Protein AF-A0A0B1SAR1-F1 (afdb_monomer_lite)

Secondary structure (DSSP, 8-state):
------HHHHHHHHHHHHHHHHHHHHHHHHHHHHHHHHHHHHHHHHHHHHHHHHHS--TT-S-HHHHHHHHHHHHHHHHHHHH---S-HHHHHHHHHHHHHHHHHH-HHHHHHHHHHHHS-----

InterPro domains:
  IPR036638 Helix-loop-helix DNA-binding domain superfamily [G3DSA:4.10.280.10] (1-53)

Structure (mmCIF, N/CA/C/O backbone):
data_AF-A0A0B1SAR1-F1
#
_entry.id   AF-A0A0B1SAR1-F1
#
loop_
_atom_site.group_PDB
_atom_site.id
_atom_site.type_symbol
_atom_site.label_atom_id
_atom_site.label_alt_id
_atom_site.label_comp_id
_atom_site.label_asym_id
_atom_site.label_entity_id
_atom_site.label_seq_id
_atom_site.pdbx_PDB_ins_code
_atom_site.Cartn_x
_atom_site.Cartn_y
_atom_site.Cartn_z
_atom_site.occupancy
_atom_site.B_iso_or_equiv
_atom_site.auth_seq_id
_atom_site.auth_comp_id
_atom_site.auth_asym_id
_atom_site.auth_atom_id
_atom_site.pdbx_PDB_model_num
ATOM 1 N N . MET A 1 1 ? 16.703 -17.067 -58.958 1.00 44.62 1 MET A N 1
ATOM 2 C CA . MET A 1 1 ? 17.395 -15.775 -59.156 1.00 44.62 1 MET A CA 1
ATOM 3 C C . MET A 1 1 ? 17.828 -15.259 -57.795 1.00 44.62 1 MET A C 1
ATOM 5 O O . MET A 1 1 ? 16.991 -14.770 -57.052 1.00 44.62 1 MET A O 1
ATOM 9 N N . GLY A 1 2 ? 19.095 -15.453 -57.425 1.00 54.75 2 GLY A N 1
ATOM 10 C CA . GLY A 1 2 ? 19.651 -14.851 -56.212 1.00 54.75 2 GLY A CA 1
ATOM 11 C C . GLY A 1 2 ? 19.929 -13.377 -56.481 1.00 54.75 2 GLY A C 1
ATOM 12 O O . GLY A 1 2 ? 20.667 -13.059 -57.414 1.00 54.75 2 GLY A O 1
ATOM 13 N N . CYS A 1 3 ? 19.295 -12.482 -55.729 1.00 59.25 3 CYS A N 1
ATOM 14 C CA . CYS A 1 3 ? 19.546 -11.051 -55.850 1.00 59.25 3 CYS A CA 1
ATOM 15 C C . CYS A 1 3 ? 20.993 -10.782 -55.407 1.00 59.25 3 CYS A C 1
ATOM 17 O O . CYS A 1 3 ? 21.351 -11.067 -54.265 1.00 59.25 3 CYS A O 1
ATOM 19 N N . LYS A 1 4 ? 21.849 -10.306 -56.318 1.00 73.00 4 LYS A N 1
ATOM 20 C CA . LYS A 1 4 ? 23.235 -9.949 -55.994 1.00 73.00 4 LYS A CA 1
ATOM 21 C C . LYS A 1 4 ? 23.208 -8.669 -55.161 1.00 73.00 4 LYS A C 1
ATOM 23 O O . LYS A 1 4 ? 23.062 -7.583 -55.714 1.00 73.00 4 LYS A O 1
ATOM 28 N N . THR A 1 5 ? 23.317 -8.794 -53.842 1.00 80.81 5 THR A N 1
ATOM 29 C CA . THR A 1 5 ? 23.459 -7.635 -52.956 1.00 80.81 5 THR A CA 1
ATOM 30 C C . THR A 1 5 ? 24.759 -6.912 -53.299 1.00 80.81 5 THR A C 1
ATOM 32 O O . THR A 1 5 ? 25.833 -7.511 -53.279 1.00 80.81 5 THR A O 1
ATOM 35 N N . THR A 1 6 ? 24.666 -5.636 -53.665 1.00 89.12 6 THR A N 1
ATOM 36 C CA . THR A 1 6 ? 25.836 -4.822 -54.010 1.00 89.12 6 THR A CA 1
ATOM 37 C C . THR A 1 6 ? 26.512 -4.300 -52.745 1.00 89.12 6 THR A C 1
ATOM 39 O O . THR A 1 6 ? 25.848 -4.067 -51.735 1.00 89.12 6 THR A O 1
ATOM 42 N N . ASN A 1 7 ? 27.823 -4.046 -52.798 1.00 88.06 7 ASN A N 1
ATOM 43 C CA . ASN A 1 7 ? 28.563 -3.476 -51.664 1.00 88.06 7 ASN A CA 1
ATOM 44 C C . ASN A 1 7 ? 27.936 -2.161 -51.168 1.00 88.06 7 ASN A C 1
ATOM 46 O O . ASN A 1 7 ? 27.834 -1.945 -49.967 1.00 88.06 7 ASN A O 1
ATOM 50 N N . ALA A 1 8 ? 27.440 -1.319 -52.080 1.00 90.44 8 ALA A N 1
ATOM 51 C CA . ALA A 1 8 ? 26.726 -0.092 -51.727 1.00 90.44 8 ALA A CA 1
ATOM 52 C C . ALA A 1 8 ? 25.418 -0.366 -50.960 1.00 9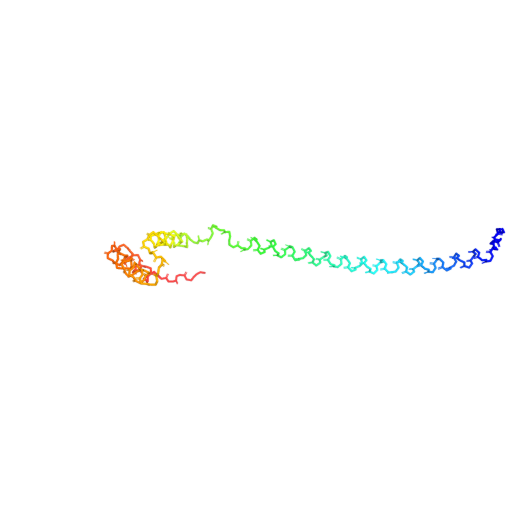0.44 8 ALA A C 1
ATOM 54 O O . ALA A 1 8 ? 25.139 0.308 -49.974 1.00 90.44 8 ALA A O 1
ATOM 55 N N . ALA A 1 9 ? 24.642 -1.379 -51.364 1.00 89.31 9 ALA A N 1
ATOM 56 C CA . ALA A 1 9 ? 23.416 -1.763 -50.663 1.00 89.31 9 ALA A CA 1
ATOM 57 C C . ALA A 1 9 ? 23.696 -2.346 -49.268 1.00 89.31 9 ALA A C 1
ATOM 59 O O . ALA A 1 9 ? 22.911 -2.131 -48.348 1.00 89.31 9 ALA A O 1
ATOM 60 N N . ILE A 1 10 ? 24.816 -3.059 -49.102 1.00 91.50 10 ILE A N 1
ATOM 61 C CA . ILE A 1 10 ? 25.272 -3.545 -47.791 1.00 91.50 10 ILE A CA 1
ATOM 62 C C . ILE A 1 10 ? 25.633 -2.360 -46.894 1.00 91.50 10 ILE A C 1
ATOM 64 O O . ILE A 1 10 ? 25.165 -2.296 -45.763 1.00 91.50 10 ILE A O 1
ATOM 68 N N . LEU A 1 11 ? 26.418 -1.407 -47.405 1.00 93.25 11 LEU A N 1
ATOM 69 C CA . LEU A 1 11 ? 26.841 -0.230 -46.645 1.00 93.25 11 LEU A CA 1
ATOM 70 C C . LEU A 1 11 ? 25.657 0.652 -46.234 1.00 93.25 11 LEU A C 1
ATOM 72 O O . LEU A 1 11 ? 25.602 1.081 -45.089 1.00 93.25 11 LEU A O 1
ATOM 76 N N . PHE A 1 12 ? 24.683 0.867 -47.124 1.00 92.94 12 PHE A N 1
ATOM 77 C CA . PHE A 1 12 ? 23.484 1.645 -46.801 1.00 92.94 12 PHE A CA 1
ATOM 78 C C . PHE A 1 12 ? 22.676 0.992 -45.673 1.00 92.94 12 PHE A C 1
ATOM 80 O O . PHE A 1 12 ? 22.370 1.635 -44.676 1.00 92.94 12 PHE A O 1
ATOM 87 N N . ARG A 1 13 ? 22.437 -0.323 -45.768 1.00 93.38 13 ARG A N 1
ATOM 88 C CA . ARG A 1 13 ? 21.746 -1.078 -44.712 1.00 93.38 13 ARG A CA 1
ATOM 89 C C . ARG A 1 13 ? 22.523 -1.107 -43.400 1.00 93.38 13 ARG A C 1
ATOM 91 O O . ARG A 1 13 ? 21.906 -1.098 -42.343 1.00 93.38 13 ARG A O 1
ATOM 98 N N . ALA A 1 14 ? 23.853 -1.160 -43.455 1.00 94.25 14 ALA A N 1
ATOM 99 C CA . ALA A 1 14 ? 24.685 -1.089 -42.260 1.00 94.25 14 ALA A CA 1
ATOM 100 C C . ALA A 1 14 ? 24.567 0.284 -41.582 1.00 94.25 14 ALA A C 1
ATOM 102 O O . ALA A 1 14 ? 24.443 0.339 -40.364 1.00 94.25 14 ALA A O 1
ATOM 103 N N . CYS A 1 15 ? 24.545 1.377 -42.351 1.00 94.44 15 CYS A N 1
ATOM 104 C CA . CYS A 1 15 ? 24.304 2.720 -41.821 1.00 94.44 15 CYS A CA 1
ATOM 105 C C . CYS A 1 15 ? 22.912 2.855 -41.194 1.00 94.44 15 CYS A C 1
ATOM 107 O O . CYS A 1 15 ? 22.813 3.335 -40.067 1.00 94.44 15 CYS A O 1
ATOM 109 N N . ASP A 1 16 ? 21.867 2.382 -41.877 1.00 95.31 16 ASP A N 1
ATOM 110 C CA . ASP A 1 16 ? 20.497 2.396 -41.348 1.00 95.31 16 ASP A CA 1
ATOM 111 C C . ASP A 1 16 ? 20.396 1.587 -40.049 1.00 95.31 16 ASP A C 1
ATOM 113 O O . ASP A 1 16 ? 19.819 2.046 -39.065 1.00 95.31 16 ASP A O 1
ATOM 117 N N . TYR A 1 17 ? 21.014 0.402 -40.020 1.00 96.38 17 TYR A N 1
ATOM 118 C CA . TYR A 1 17 ? 21.037 -0.447 -38.834 1.00 96.38 17 TYR A CA 1
ATOM 119 C C . TYR A 1 17 ? 21.795 0.204 -37.675 1.00 96.38 17 TYR A C 1
ATOM 121 O O . TYR A 1 17 ? 21.324 0.151 -36.546 1.00 96.38 17 TYR A O 1
ATOM 129 N N . MET A 1 18 ? 22.936 0.856 -37.930 1.00 96.88 18 MET A N 1
ATOM 130 C CA . MET A 1 18 ? 23.658 1.596 -36.889 1.00 96.88 18 MET A CA 1
ATOM 131 C C . MET A 1 18 ? 22.812 2.738 -36.321 1.00 96.88 18 MET A C 1
ATOM 133 O O . MET A 1 18 ? 22.766 2.897 -35.107 1.00 96.88 18 MET A O 1
ATOM 137 N N . ALA A 1 19 ? 22.112 3.494 -37.173 1.00 96.06 19 ALA A N 1
ATOM 138 C CA . ALA A 1 19 ? 21.235 4.574 -36.727 1.00 96.06 19 ALA A CA 1
ATOM 139 C C . ALA A 1 19 ? 20.064 4.048 -35.879 1.00 96.06 19 ALA A C 1
ATOM 141 O O . ALA A 1 19 ? 19.745 4.621 -34.836 1.00 96.06 19 ALA A O 1
ATOM 142 N N . GLN A 1 20 ? 19.464 2.927 -36.290 1.00 96.81 20 GLN A N 1
ATOM 143 C CA . GLN A 1 20 ? 18.442 2.241 -35.504 1.00 96.81 20 GLN A CA 1
ATOM 144 C C . GLN A 1 20 ? 18.998 1.783 -34.149 1.00 96.81 20 GLN A C 1
ATOM 146 O O . GLN A 1 20 ? 18.382 2.047 -33.120 1.00 96.81 20 GLN A O 1
ATOM 151 N N . LEU A 1 21 ? 20.179 1.161 -34.134 1.00 97.25 21 LEU A N 1
ATOM 152 C CA . LEU A 1 21 ? 20.811 0.673 -32.910 1.00 97.25 21 LEU A CA 1
ATOM 153 C C . LEU A 1 21 ? 21.092 1.818 -31.928 1.00 97.25 21 LEU A C 1
ATOM 155 O O . LEU A 1 21 ? 20.850 1.676 -30.735 1.00 97.25 21 LEU A O 1
ATOM 159 N N . THR A 1 22 ? 21.562 2.966 -32.423 1.00 96.94 22 THR A N 1
ATOM 160 C CA . THR A 1 22 ? 21.755 4.167 -31.600 1.00 96.94 22 THR A CA 1
ATOM 161 C C . THR A 1 22 ? 20.438 4.632 -30.980 1.00 96.94 22 THR A C 1
ATOM 163 O O . THR A 1 22 ? 20.390 4.869 -29.776 1.00 96.94 22 THR A O 1
ATOM 166 N N . SER A 1 23 ? 19.356 4.683 -31.763 1.00 97.00 23 SER A N 1
ATOM 167 C CA . SER A 1 23 ? 18.034 5.055 -31.245 1.00 97.00 23 SER A CA 1
ATOM 168 C C . SER A 1 23 ? 17.509 4.068 -30.197 1.00 97.00 23 SER A C 1
ATOM 170 O O . SER A 1 23 ? 16.860 4.488 -29.240 1.00 97.00 23 SER A O 1
ATOM 172 N N . GLU A 1 24 ? 17.755 2.768 -30.368 1.00 97.50 24 GLU A N 1
ATOM 173 C CA . GLU A 1 24 ? 17.352 1.741 -29.400 1.00 97.50 24 GLU A CA 1
ATOM 174 C C . GLU A 1 24 ? 18.153 1.848 -28.099 1.00 97.50 24 GLU A C 1
ATOM 176 O O . GLU A 1 24 ? 17.584 1.722 -27.017 1.00 97.50 24 GLU A O 1
ATOM 181 N N . VAL A 1 25 ? 19.456 2.135 -28.180 1.00 97.69 25 VAL A N 1
ATOM 182 C CA . VAL A 1 25 ? 20.298 2.369 -26.997 1.00 97.69 25 VAL A CA 1
ATOM 183 C C . VAL A 1 25 ? 19.791 3.567 -26.196 1.00 97.69 25 VAL A C 1
ATOM 185 O O . VAL A 1 25 ? 19.604 3.443 -24.988 1.00 97.69 25 VAL A O 1
ATOM 188 N N . GLU A 1 26 ? 19.498 4.690 -26.853 1.00 97.00 26 GLU A N 1
ATOM 189 C CA . GLU A 1 26 ? 18.959 5.883 -26.185 1.00 97.00 26 GLU A CA 1
ATOM 190 C C . GLU A 1 26 ? 17.594 5.617 -25.528 1.00 97.00 26 GLU A C 1
ATOM 192 O O . GLU A 1 26 ? 17.332 6.068 -24.409 1.00 97.00 26 GLU A O 1
ATOM 197 N N . ALA A 1 27 ? 16.722 4.856 -26.197 1.00 97.12 27 ALA A N 1
ATOM 198 C CA . ALA A 1 27 ? 15.426 4.467 -25.648 1.00 97.12 27 ALA A CA 1
ATOM 199 C C . ALA A 1 27 ? 15.575 3.562 -24.413 1.00 97.12 27 ALA A C 1
ATOM 201 O O . ALA A 1 27 ? 14.951 3.826 -23.382 1.00 97.12 27 ALA A O 1
ATOM 202 N N . ASN A 1 28 ? 16.441 2.550 -24.494 1.00 96.94 28 ASN A N 1
ATOM 203 C CA . ASN A 1 28 ? 16.713 1.628 -23.393 1.00 96.94 28 ASN A CA 1
ATOM 204 C C . ASN A 1 28 ? 17.346 2.343 -22.196 1.00 96.94 28 ASN A C 1
ATOM 206 O O . ASN A 1 28 ? 17.004 2.055 -21.053 1.00 96.94 28 ASN A O 1
ATOM 210 N N . GLU A 1 29 ? 18.249 3.296 -22.430 1.00 97.31 29 GLU A N 1
ATOM 211 C CA . GLU A 1 29 ? 18.874 4.066 -21.354 1.00 97.31 29 GLU A CA 1
ATOM 212 C C . GLU A 1 29 ? 17.847 4.934 -20.617 1.00 97.31 29 GLU A C 1
ATOM 214 O O . GLU A 1 29 ? 17.845 4.997 -19.385 1.00 97.31 29 GLU A O 1
ATOM 219 N N . LYS A 1 30 ? 16.900 5.527 -21.350 1.00 96.69 30 LY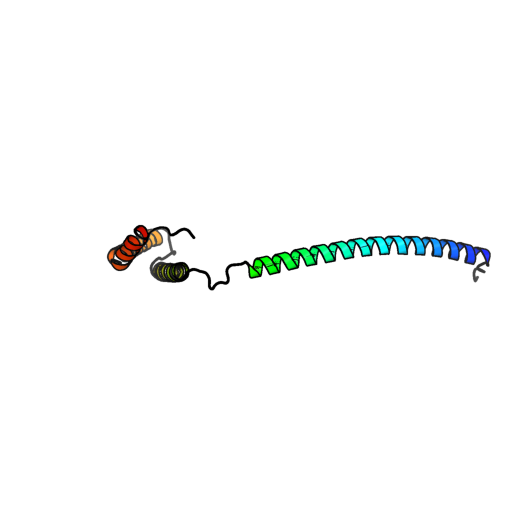S A N 1
ATOM 220 C CA . LYS A 1 30 ? 15.776 6.257 -20.756 1.00 96.69 30 LYS A CA 1
ATOM 221 C C . LYS A 1 30 ? 14.864 5.345 -19.931 1.00 96.69 30 LYS A C 1
ATOM 223 O O . LYS A 1 30 ? 14.450 5.734 -18.839 1.00 96.69 30 LYS A O 1
ATOM 228 N N . GLU A 1 31 ? 14.547 4.153 -20.428 1.00 97.38 31 GLU A N 1
ATOM 229 C CA . GLU A 1 31 ? 13.746 3.169 -19.691 1.00 97.38 31 GLU A CA 1
ATOM 230 C C . GLU A 1 31 ? 14.465 2.706 -18.416 1.00 97.38 31 GLU A C 1
ATOM 232 O O . GLU A 1 31 ? 13.867 2.667 -17.340 1.00 97.38 31 GLU A O 1
ATOM 237 N N . LEU A 1 32 ? 15.774 2.461 -18.497 1.00 97.31 32 LEU A N 1
ATOM 238 C CA . LEU A 1 32 ? 16.598 2.063 -17.358 1.00 97.31 32 LEU A CA 1
ATOM 239 C C . LEU A 1 32 ? 16.635 3.153 -16.278 1.00 97.31 32 LEU A C 1
ATOM 241 O O . LEU A 1 32 ? 16.509 2.851 -15.090 1.00 97.31 32 LEU A O 1
ATOM 245 N N . GLN A 1 33 ? 16.736 4.426 -16.671 1.00 96.75 33 GLN A N 1
ATOM 246 C CA . GLN A 1 33 ? 16.645 5.554 -15.739 1.00 96.75 33 GLN A CA 1
ATOM 247 C C . GLN A 1 33 ? 15.280 5.621 -15.039 1.00 96.75 33 GLN A C 1
ATOM 249 O O . GLN A 1 33 ? 15.222 5.841 -13.828 1.00 96.75 33 GLN A O 1
ATOM 254 N N . GLN A 1 34 ? 14.184 5.402 -15.772 1.00 96.94 34 GLN A N 1
ATOM 255 C CA . GLN A 1 34 ? 12.838 5.377 -15.190 1.00 96.94 34 GLN A CA 1
ATOM 256 C C . GLN A 1 34 ? 12.665 4.220 -14.206 1.00 96.94 34 GLN A C 1
ATOM 258 O O . GLN A 1 34 ? 12.165 4.425 -13.099 1.00 96.94 34 GLN A O 1
ATOM 263 N N . LEU A 1 35 ? 13.121 3.024 -14.579 1.00 96.88 35 LEU A N 1
ATOM 264 C CA . LEU A 1 35 ? 13.037 1.844 -13.727 1.00 96.88 35 LEU A CA 1
ATOM 265 C C . LEU A 1 35 ? 13.878 2.014 -12.456 1.00 96.88 35 LEU A C 1
ATOM 267 O O . LEU A 1 35 ? 13.412 1.706 -11.362 1.00 96.88 35 LEU A O 1
ATOM 271 N N . SER A 1 36 ? 15.079 2.582 -12.579 1.00 96.56 36 SER A N 1
ATOM 272 C CA . SER A 1 36 ? 15.945 2.912 -11.441 1.00 96.56 36 SER A CA 1
ATOM 273 C C . SER A 1 36 ? 15.265 3.880 -10.464 1.00 96.56 36 SER A C 1
ATOM 275 O O . SER A 1 36 ? 15.236 3.636 -9.256 1.00 96.56 36 SER A O 1
ATOM 277 N N . ALA A 1 37 ? 14.625 4.937 -10.976 1.00 96.06 37 ALA A N 1
ATOM 278 C CA . ALA A 1 37 ? 13.862 5.868 -10.147 1.00 96.06 37 ALA A CA 1
ATOM 279 C C . ALA A 1 37 ? 12.679 5.181 -9.438 1.00 96.06 37 ALA A C 1
ATOM 281 O O . ALA A 1 37 ? 12.414 5.455 -8.266 1.00 96.06 37 ALA A O 1
ATOM 282 N N . GLN A 1 38 ? 11.988 4.263 -10.122 1.00 96.50 38 GLN A N 1
ATOM 283 C CA . GLN A 1 38 ? 10.885 3.501 -9.539 1.00 96.50 38 GLN A CA 1
ATOM 284 C C . GLN A 1 38 ? 11.355 2.569 -8.416 1.00 96.50 38 GLN A C 1
ATOM 286 O O . GLN A 1 38 ? 10.701 2.501 -7.375 1.00 96.50 38 GLN A O 1
ATOM 291 N N . VAL A 1 39 ? 12.489 1.885 -8.597 1.00 97.00 39 VAL A N 1
ATOM 292 C CA . VAL A 1 39 ? 13.095 1.044 -7.554 1.00 97.00 39 VAL A CA 1
ATOM 293 C C . VAL A 1 39 ? 13.431 1.884 -6.326 1.00 97.00 39 VAL A C 1
ATOM 295 O O . VAL A 1 39 ? 12.991 1.548 -5.231 1.00 97.00 39 VAL A O 1
ATOM 298 N N . SER A 1 40 ? 14.103 3.023 -6.507 1.00 95.75 40 SER A N 1
ATOM 299 C CA . SER A 1 40 ? 14.449 3.914 -5.394 1.00 95.75 40 SER A CA 1
ATOM 300 C C . SER A 1 40 ? 13.210 4.427 -4.643 1.00 95.75 40 SER A C 1
ATOM 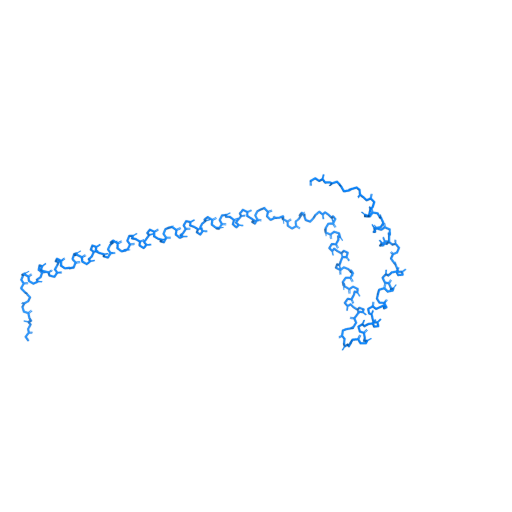302 O O . SER A 1 40 ? 13.196 4.476 -3.411 1.00 95.75 40 SER A O 1
ATOM 304 N N . ALA A 1 41 ? 12.129 4.752 -5.360 1.00 96.50 41 ALA A N 1
ATOM 305 C CA . ALA A 1 41 ? 10.867 5.141 -4.736 1.00 96.50 41 ALA A CA 1
ATOM 306 C C . ALA A 1 41 ? 10.243 3.996 -3.917 1.00 96.50 41 ALA A C 1
ATOM 308 O O . ALA A 1 41 ? 9.763 4.228 -2.807 1.00 96.50 41 ALA A O 1
ATOM 309 N N . LEU A 1 42 ? 10.263 2.765 -4.436 1.00 95.44 42 LEU A N 1
ATOM 310 C CA . LEU A 1 42 ? 9.753 1.589 -3.727 1.00 95.44 42 LEU A CA 1
ATOM 311 C C . LEU A 1 42 ? 10.582 1.256 -2.484 1.00 95.44 42 LEU A C 1
ATOM 313 O O . LEU A 1 42 ? 10.002 0.944 -1.447 1.00 95.44 42 LEU A O 1
ATOM 317 N N . GLU A 1 43 ? 11.907 1.370 -2.554 1.00 96.06 43 GLU A N 1
ATOM 318 C CA . GLU A 1 43 ? 12.798 1.196 -1.400 1.00 96.06 43 GLU A CA 1
ATOM 319 C C . GLU A 1 43 ? 12.503 2.226 -0.306 1.00 96.06 43 GLU A C 1
ATOM 321 O O . GLU A 1 43 ? 12.388 1.873 0.867 1.00 96.06 43 GLU A O 1
ATOM 326 N N . MET A 1 44 ? 12.296 3.491 -0.687 1.00 94.69 44 MET A N 1
ATOM 327 C CA . MET A 1 44 ? 11.911 4.544 0.252 1.00 94.69 44 MET A CA 1
ATOM 328 C C . MET A 1 44 ? 10.562 4.241 0.917 1.00 94.69 44 MET A C 1
ATOM 330 O O . MET A 1 44 ? 10.431 4.393 2.129 1.00 94.69 44 MET A O 1
ATOM 334 N N . ILE A 1 45 ? 9.567 3.779 0.152 1.00 92.94 45 ILE A N 1
ATOM 335 C CA . ILE A 1 45 ? 8.263 3.370 0.692 1.00 92.94 45 ILE A CA 1
ATOM 336 C C . ILE A 1 45 ? 8.424 2.187 1.655 1.00 92.94 45 ILE A C 1
ATOM 338 O O . ILE A 1 45 ? 7.875 2.221 2.754 1.00 92.94 45 ILE A O 1
ATOM 342 N N . ALA A 1 46 ? 9.192 1.164 1.280 1.00 90.94 46 ALA A N 1
ATOM 343 C CA . ALA A 1 46 ? 9.439 -0.001 2.124 1.00 90.94 46 ALA A CA 1
ATOM 344 C C . ALA A 1 46 ? 10.099 0.390 3.456 1.00 90.94 46 ALA A C 1
ATOM 346 O O . ALA A 1 46 ? 9.632 -0.035 4.511 1.00 90.94 46 ALA A O 1
ATOM 347 N N . ALA A 1 47 ? 11.106 1.268 3.423 1.00 91.56 47 ALA A N 1
ATOM 348 C CA . ALA A 1 47 ? 11.758 1.781 4.627 1.00 91.56 47 ALA A CA 1
ATOM 349 C C . ALA A 1 47 ? 10.791 2.565 5.534 1.00 91.56 47 ALA A C 1
ATOM 351 O O . ALA A 1 47 ? 10.850 2.453 6.760 1.00 91.56 47 ALA A O 1
ATOM 352 N N . GLN A 1 48 ? 9.863 3.334 4.950 1.00 92.00 48 GLN A N 1
ATOM 353 C CA . GLN A 1 48 ? 8.809 4.006 5.716 1.00 92.00 48 GLN A CA 1
ATOM 354 C C . GLN A 1 48 ? 7.855 3.001 6.369 1.00 92.00 48 GLN A C 1
ATOM 356 O O . GLN A 1 48 ? 7.535 3.156 7.543 1.00 92.00 48 GLN A O 1
ATOM 361 N N . TYR A 1 49 ? 7.444 1.946 5.660 1.00 89.81 49 TYR A N 1
ATOM 362 C CA . TYR A 1 49 ? 6.612 0.892 6.249 1.00 89.81 49 TYR A CA 1
ATOM 363 C C . TYR A 1 49 ? 7.324 0.139 7.373 1.00 89.81 49 TYR A C 1
ATOM 365 O O . TYR A 1 49 ? 6.696 -0.159 8.385 1.00 89.81 49 TYR A O 1
ATOM 373 N N . GLU A 1 50 ? 8.617 -0.144 7.231 1.00 87.88 50 GLU A N 1
ATOM 374 C CA . GLU A 1 50 ? 9.414 -0.769 8.289 1.00 87.88 50 GLU A CA 1
ATOM 375 C C . GLU A 1 50 ? 9.511 0.139 9.523 1.00 87.88 50 GLU A C 1
ATOM 377 O O . GLU A 1 50 ? 9.298 -0.316 10.647 1.00 87.88 50 GLU A O 1
ATOM 382 N N . THR A 1 51 ? 9.722 1.441 9.312 1.00 85.56 51 THR A N 1
ATOM 383 C CA . THR A 1 51 ? 9.724 2.446 10.387 1.00 85.56 51 THR A CA 1
ATOM 384 C C . THR A 1 51 ? 8.362 2.517 11.077 1.00 85.56 51 THR A C 1
ATOM 386 O O . THR A 1 51 ? 8.288 2.421 12.296 1.00 85.56 51 THR A O 1
ATOM 389 N N . MET A 1 52 ? 7.267 2.586 10.315 1.00 83.44 52 MET A N 1
ATOM 390 C CA . MET A 1 52 ? 5.905 2.587 10.859 1.00 83.44 52 MET A CA 1
ATOM 391 C C . MET A 1 52 ? 5.564 1.286 11.589 1.00 83.44 52 MET A C 1
ATOM 393 O O . MET A 1 52 ? 4.820 1.316 12.561 1.00 83.44 52 MET A O 1
ATOM 397 N N . ALA A 1 53 ? 6.091 0.142 11.148 1.00 77.94 53 ALA A N 1
ATOM 398 C CA . ALA A 1 53 ? 5.915 -1.133 11.836 1.00 77.94 53 ALA A CA 1
ATOM 399 C C . ALA A 1 53 ? 6.727 -1.209 13.140 1.00 77.94 53 ALA A C 1
ATOM 401 O O . ALA A 1 53 ? 6.278 -1.837 14.096 1.00 77.94 53 ALA A O 1
ATOM 402 N N . ALA A 1 54 ? 7.893 -0.561 13.197 1.00 75.56 54 ALA A N 1
ATOM 403 C CA . ALA A 1 54 ? 8.696 -0.436 14.412 1.00 75.56 54 ALA A CA 1
ATOM 404 C C . ALA A 1 54 ? 8.109 0.581 15.410 1.00 75.56 54 ALA A C 1
ATOM 406 O O . ALA A 1 54 ? 8.207 0.383 16.620 1.00 75.56 54 ALA A O 1
ATOM 407 N N . GLU A 1 55 ? 7.493 1.656 14.909 1.00 67.81 55 GLU A N 1
ATOM 408 C CA . GLU A 1 55 ? 6.792 2.679 15.697 1.00 67.81 55 GLU A CA 1
ATOM 409 C C . GLU A 1 55 ? 5.358 2.284 16.057 1.00 67.81 55 GLU A C 1
ATOM 411 O O . GLU A 1 55 ? 4.778 2.849 16.990 1.00 67.81 55 GLU A O 1
ATOM 416 N N . ALA A 1 56 ? 4.779 1.308 15.350 1.00 59.56 56 ALA A N 1
ATOM 417 C CA . ALA A 1 56 ? 3.523 0.707 15.750 1.00 59.56 56 ALA A CA 1
ATOM 418 C C . ALA A 1 56 ? 3.703 0.224 17.191 1.00 59.56 56 ALA A C 1
ATOM 420 O O . ALA A 1 56 ? 4.655 -0.514 17.470 1.00 59.56 56 ALA A O 1
ATOM 421 N N . PRO A 1 57 ? 2.831 0.644 18.125 1.00 52.97 57 PRO A N 1
ATOM 422 C CA . PRO A 1 57 ? 2.923 0.192 19.495 1.00 52.97 57 PRO A CA 1
ATOM 423 C C . PRO A 1 57 ? 2.909 -1.326 19.440 1.00 52.97 57 PRO A C 1
ATOM 425 O O . PRO A 1 57 ? 1.912 -1.923 19.023 1.00 52.97 57 PRO A O 1
ATOM 428 N N . SER A 1 58 ? 4.040 -1.948 19.799 1.00 52.03 58 SER A N 1
ATOM 429 C CA . SER A 1 58 ? 4.089 -3.391 19.981 1.00 52.03 58 SER A CA 1
ATOM 430 C C . SER A 1 58 ? 2.843 -3.745 20.779 1.00 52.03 58 SER A C 1
ATOM 432 O O . SER A 1 58 ? 2.496 -3.043 21.731 1.00 52.03 58 SER A O 1
ATOM 434 N N . SER A 1 59 ? 2.145 -4.80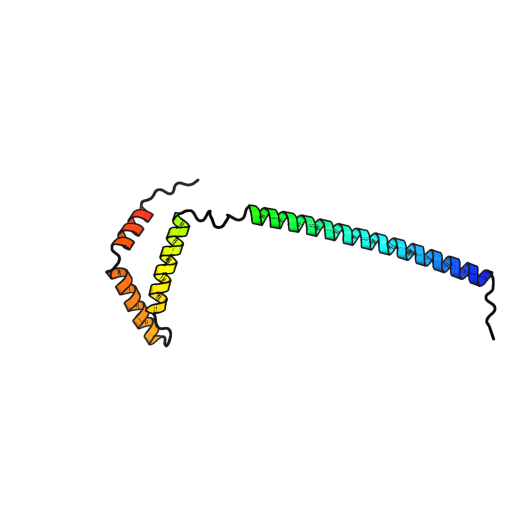7 20.410 1.00 51.94 59 SER A N 1
ATOM 435 C CA . SER A 1 59 ? 0.946 -5.301 21.097 1.00 51.94 59 SER A CA 1
ATOM 436 C C . SER A 1 59 ? 1.154 -5.619 22.598 1.00 51.94 59 SER A C 1
ATOM 438 O O . SER A 1 59 ? 0.273 -6.175 23.245 1.00 51.94 59 SER A O 1
ATOM 440 N N . ASN A 1 60 ? 2.302 -5.233 23.162 1.00 51.81 60 ASN A N 1
ATOM 441 C CA . ASN A 1 60 ? 2.676 -5.231 24.566 1.00 51.81 60 ASN A CA 1
ATOM 442 C C . ASN A 1 60 ? 2.553 -3.846 25.241 1.00 51.81 60 ASN A C 1
ATOM 444 O O . ASN A 1 60 ? 2.803 -3.750 26.439 1.00 51.81 60 ASN A O 1
ATOM 448 N N . SER A 1 61 ? 2.166 -2.782 24.521 1.00 49.50 61 SER A N 1
ATOM 449 C CA . SER A 1 61 ? 1.885 -1.453 25.087 1.00 49.50 61 SER A CA 1
ATOM 450 C C . SER A 1 61 ? 0.411 -1.057 25.011 1.00 49.50 61 SER A C 1
ATOM 452 O O . SER A 1 61 ? 0.080 0.123 25.139 1.00 49.50 61 SER A O 1
ATOM 454 N N . SER A 1 62 ? -0.511 -2.018 24.891 1.00 55.41 62 SER A N 1
ATOM 455 C CA . SER A 1 62 ? -1.760 -1.825 25.620 1.00 55.41 62 SER A CA 1
ATOM 456 C C . SER A 1 62 ? -1.315 -1.695 27.074 1.00 55.41 62 SER A C 1
ATOM 458 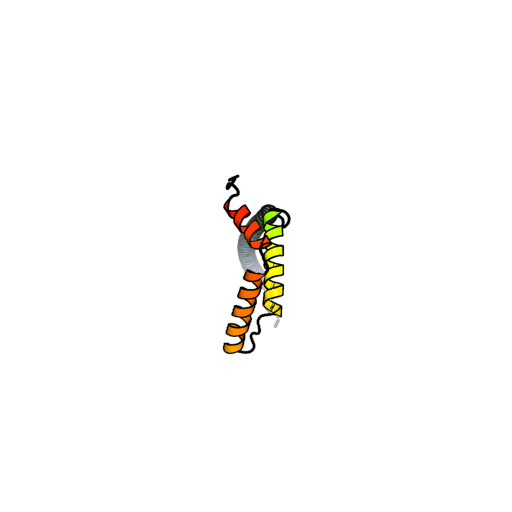O O . SER A 1 62 ? -0.801 -2.670 27.631 1.00 55.41 62 SER A O 1
ATOM 460 N N . SER A 1 63 ? -1.400 -0.498 27.665 1.00 65.00 63 SER A N 1
ATOM 461 C CA . SER A 1 63 ? -1.178 -0.336 29.103 1.00 65.00 63 SER A CA 1
ATOM 462 C C . SER A 1 63 ? -1.892 -1.489 29.816 1.00 65.00 63 SER A C 1
ATOM 464 O O . SER A 1 63 ? -2.922 -1.960 29.332 1.00 65.00 63 SER A O 1
ATOM 466 N N . LEU A 1 64 ? -1.368 -2.002 30.931 1.00 68.38 64 LEU A N 1
ATOM 467 C CA . LEU A 1 64 ? -2.036 -3.082 31.677 1.00 68.38 64 LEU A CA 1
ATOM 468 C C . LEU A 1 64 ? -3.557 -2.831 31.808 1.00 68.38 64 LEU A C 1
ATOM 470 O O . LEU A 1 64 ? -4.356 -3.750 31.683 1.00 68.38 64 LEU A O 1
ATOM 474 N N . GLN A 1 65 ? -3.945 -1.558 31.925 1.00 66.06 65 GLN A N 1
ATOM 475 C CA . GLN A 1 65 ? -5.318 -1.057 31.883 1.00 66.06 65 GLN A CA 1
ATOM 476 C C . GLN A 1 65 ? -6.083 -1.379 30.585 1.00 66.06 65 GLN A C 1
ATOM 478 O O . GLN A 1 65 ? -7.214 -1.838 30.663 1.00 66.06 65 GLN A O 1
ATOM 483 N N . ALA A 1 66 ? -5.498 -1.181 29.403 1.00 69.69 66 ALA A N 1
ATOM 484 C CA . ALA A 1 66 ? -6.110 -1.545 28.125 1.00 69.69 66 ALA A CA 1
ATOM 485 C C . ALA A 1 66 ? -6.250 -3.070 27.955 1.00 69.69 66 ALA A C 1
ATOM 487 O O . ALA A 1 66 ? -7.277 -3.529 27.465 1.00 69.69 66 ALA A O 1
ATOM 488 N N . ARG A 1 67 ? -5.284 -3.865 28.440 1.00 72.38 67 ARG A N 1
ATOM 489 C CA . ARG A 1 67 ? -5.405 -5.337 28.477 1.00 72.38 67 ARG A CA 1
ATOM 490 C C . ARG A 1 67 ? -6.522 -5.787 29.426 1.00 72.38 67 ARG A C 1
ATOM 492 O O . ARG A 1 67 ? -7.297 -6.674 29.088 1.00 72.38 67 ARG A O 1
ATOM 499 N N . MET A 1 68 ? -6.622 -5.164 30.600 1.00 68.88 68 MET A N 1
ATOM 500 C CA . MET A 1 68 ? -7.693 -5.427 31.567 1.00 68.88 68 MET A CA 1
ATOM 501 C C . MET A 1 68 ? -9.066 -5.012 31.026 1.00 68.88 68 MET A C 1
ATOM 503 O O . MET A 1 68 ? -10.036 -5.736 31.222 1.00 68.88 68 MET A O 1
ATOM 507 N N . LEU A 1 69 ? -9.146 -3.882 30.319 1.00 76.44 69 LEU A N 1
ATOM 508 C CA . LEU A 1 69 ? -10.372 -3.430 29.665 1.00 76.44 69 LEU A CA 1
ATOM 509 C C . LEU A 1 69 ? -10.793 -4.389 28.550 1.00 76.44 69 LEU A C 1
ATOM 511 O O . LEU A 1 69 ? -11.972 -4.706 28.451 1.00 76.44 69 LEU A O 1
ATOM 515 N N . GLN A 1 70 ? -9.841 -4.867 27.746 1.00 79.62 70 GLN A N 1
ATOM 516 C CA . GLN A 1 70 ? -10.112 -5.854 26.707 1.00 79.62 70 GLN A CA 1
ATOM 517 C C . GLN A 1 70 ? -10.720 -7.128 27.304 1.00 79.62 70 GLN A C 1
ATOM 519 O O . GLN A 1 70 ? -11.786 -7.537 26.867 1.00 79.62 70 GLN A O 1
ATOM 524 N N . ILE A 1 71 ? -10.102 -7.693 28.349 1.00 78.00 71 ILE A N 1
ATOM 525 C CA . ILE A 1 71 ? -10.626 -8.890 29.030 1.00 78.00 71 ILE A CA 1
ATOM 526 C C . ILE A 1 71 ? -12.042 -8.641 29.570 1.00 78.00 71 ILE A C 1
ATOM 528 O O . ILE A 1 71 ? -12.925 -9.467 29.379 1.00 78.00 71 ILE A O 1
ATOM 532 N N . LEU A 1 72 ? -12.285 -7.480 30.187 1.00 80.75 72 LEU A N 1
ATOM 533 C CA . LEU A 1 72 ? -13.612 -7.132 30.697 1.00 80.75 72 LEU A CA 1
ATOM 534 C C . LEU A 1 72 ? -14.662 -7.061 29.579 1.00 80.75 72 LEU A C 1
ATOM 536 O O . LEU A 1 72 ? -15.775 -7.551 29.754 1.00 80.75 72 LEU A O 1
ATOM 540 N N . LEU A 1 73 ? -14.327 -6.450 28.440 1.00 83.38 73 LEU A N 1
ATOM 541 C CA . LEU A 1 73 ? -15.236 -6.354 27.297 1.00 83.38 73 LEU A CA 1
ATOM 542 C C . LEU A 1 73 ? -15.488 -7.722 26.652 1.00 83.38 73 LEU A C 1
ATOM 544 O O . LEU A 1 73 ? -16.629 -8.002 26.285 1.00 83.38 73 LEU A O 1
ATOM 548 N N . ASP A 1 74 ? -14.467 -8.574 26.569 1.00 82.56 74 ASP A N 1
ATOM 549 C CA . ASP A 1 74 ? -14.579 -9.938 26.045 1.00 82.56 74 ASP A CA 1
ATOM 550 C C . ASP A 1 74 ? -15.470 -10.817 26.946 1.00 82.56 74 ASP A C 1
ATOM 552 O O . ASP A 1 74 ? -16.327 -11.553 26.446 1.00 82.56 74 ASP A O 1
ATOM 556 N N . ASP A 1 75 ? -15.352 -10.686 28.272 1.00 78.81 75 ASP A N 1
ATOM 557 C CA . ASP A 1 75 ? -16.212 -11.379 29.241 1.00 78.81 75 ASP A CA 1
ATOM 558 C C . ASP A 1 75 ? -17.667 -10.878 29.163 1.00 78.81 75 ASP A C 1
ATOM 560 O O . ASP A 1 75 ? -18.614 -11.673 29.138 1.00 78.81 75 ASP A O 1
ATOM 564 N N . CYS A 1 76 ? -17.868 -9.557 29.062 1.00 81.44 76 CYS A N 1
ATOM 565 C CA . CYS A 1 76 ? -19.194 -8.967 28.868 1.00 81.44 76 CYS A CA 1
ATOM 566 C C . CYS A 1 76 ? -19.840 -9.435 27.559 1.00 81.44 76 CYS A C 1
ATOM 568 O O . CYS A 1 76 ? -21.034 -9.738 27.536 1.00 81.44 76 CYS A O 1
ATOM 570 N N . PHE A 1 77 ? -19.064 -9.509 26.477 1.00 83.81 77 PHE A N 1
ATOM 571 C CA . PHE A 1 77 ? -19.556 -9.960 25.183 1.00 83.81 77 PHE A CA 1
ATOM 572 C C . PHE A 1 77 ? -19.877 -11.457 25.181 1.00 83.81 77 PHE A C 1
ATOM 574 O O . PHE A 1 77 ? -20.907 -11.856 24.647 1.00 83.81 77 PHE A O 1
ATOM 581 N N . SER A 1 78 ? -19.059 -12.283 25.833 1.00 82.44 78 SER A N 1
ATOM 582 C CA . SER A 1 78 ? -19.323 -13.722 25.953 1.00 82.44 78 SER A CA 1
ATOM 583 C C . SER A 1 78 ? -20.645 -13.986 26.683 1.00 82.44 78 SER A C 1
ATOM 585 O O . SER A 1 78 ? -21.494 -14.723 26.184 1.00 82.44 78 SER A O 1
ATOM 587 N N . SER A 1 79 ? -20.885 -13.290 27.803 1.00 81.06 79 SER A N 1
ATOM 588 C CA . SER A 1 79 ? -22.169 -13.351 28.518 1.00 81.06 79 SER A CA 1
ATOM 589 C C . SER A 1 79 ? -23.342 -12.846 27.671 1.00 81.06 79 SER A C 1
ATOM 591 O O . SER A 1 79 ? -24.435 -13.406 27.746 1.00 81.06 79 SER A O 1
ATOM 593 N N . PHE A 1 80 ? -23.133 -11.799 26.873 1.00 82.88 80 PHE A N 1
ATOM 594 C CA . PHE A 1 80 ? -24.149 -11.255 25.975 1.00 82.88 80 PHE A CA 1
ATOM 595 C C . PHE A 1 80 ? -24.548 -12.258 24.888 1.00 82.88 80 PHE A C 1
ATOM 597 O O . PHE A 1 80 ? -25.735 -12.491 24.672 1.00 82.88 80 PHE A O 1
ATOM 604 N N . VAL A 1 81 ? -23.569 -12.875 24.225 1.00 83.31 81 VAL A N 1
ATOM 605 C CA . VAL A 1 81 ? -23.804 -13.801 23.109 1.00 83.31 81 VAL A CA 1
ATOM 606 C C . VAL A 1 81 ? -24.547 -15.058 23.556 1.00 83.31 81 VAL A C 1
ATOM 608 O O . VAL A 1 81 ? -25.391 -15.553 22.815 1.00 83.31 81 VAL A O 1
ATOM 611 N N . GLU A 1 82 ? -24.278 -15.566 24.760 1.00 82.56 82 GLU A N 1
ATOM 612 C CA . GLU A 1 82 ? -24.984 -16.743 25.283 1.00 82.56 82 GLU A CA 1
ATOM 613 C C . GLU A 1 82 ? -26.432 -16.447 25.699 1.00 82.56 82 GLU A C 1
ATOM 615 O O . GLU A 1 82 ? -27.280 -17.338 25.658 1.00 82.56 82 GLU A O 1
ATOM 620 N N . GLN A 1 83 ? -26.724 -15.214 26.121 1.00 79.25 83 GLN A N 1
ATOM 621 C CA . GLN A 1 83 ? -27.999 -14.872 26.759 1.00 79.25 83 GLN A CA 1
ATOM 622 C C . GLN A 1 83 ? -28.954 -14.093 25.851 1.00 79.25 83 GLN A C 1
ATOM 624 O O . GLN A 1 83 ? -30.154 -14.058 26.131 1.00 79.25 83 GLN A O 1
ATOM 629 N N . VAL A 1 84 ? -28.460 -13.481 24.771 1.00 83.50 84 VAL A N 1
ATOM 630 C CA . VAL A 1 84 ? -29.272 -12.707 23.825 1.00 83.50 84 VAL A CA 1
ATOM 631 C C . VAL A 1 84 ? -29.561 -13.530 22.572 1.00 83.50 84 VAL A C 1
ATOM 633 O O . VAL A 1 84 ? -28.667 -13.837 21.790 1.00 83.50 84 VAL A O 1
ATOM 636 N N . ASP A 1 85 ? -30.839 -13.851 22.354 1.00 80.56 85 ASP A N 1
ATOM 637 C CA . ASP A 1 85 ? -31.288 -14.572 21.161 1.00 80.56 85 ASP A CA 1
ATOM 638 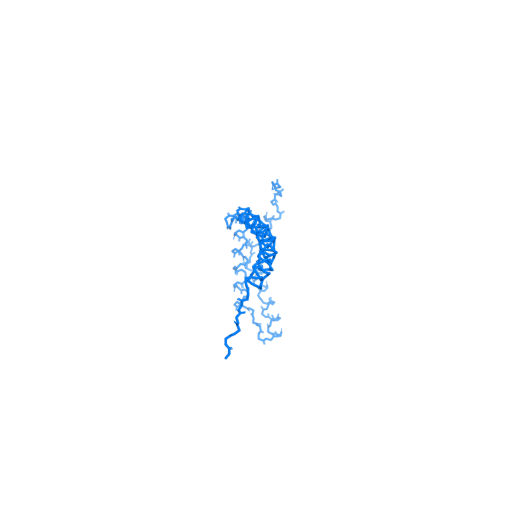C C . ASP A 1 85 ? -31.662 -13.596 20.032 1.00 80.56 85 ASP A C 1
ATOM 640 O O . ASP A 1 85 ? -32.484 -12.693 20.207 1.00 80.56 85 ASP A O 1
ATOM 644 N N . PHE A 1 86 ? -31.082 -13.820 18.849 1.00 83.19 86 PHE A N 1
ATOM 645 C CA . PHE A 1 86 ? -31.263 -13.021 17.633 1.00 83.19 86 PHE A CA 1
ATOM 646 C C . PHE A 1 86 ? -32.306 -13.584 16.658 1.00 83.19 86 PHE A C 1
ATOM 648 O O . PHE A 1 86 ? -32.480 -13.044 15.566 1.00 83.19 86 PHE A O 1
ATOM 655 N N . SER A 1 87 ? -33.023 -14.643 17.036 1.00 86.06 87 SER A N 1
ATOM 656 C CA . SER A 1 87 ? -34.019 -15.315 16.192 1.00 86.06 87 SER A CA 1
ATOM 657 C C . SER A 1 87 ? -35.161 -14.407 15.713 1.00 86.06 87 SER A C 1
ATOM 659 O O . SER A 1 87 ? -35.691 -14.600 14.618 1.00 86.06 87 SER A O 1
ATOM 661 N N . SER A 1 88 ? -35.559 -13.408 16.510 1.00 85.62 88 SER A N 1
ATOM 662 C CA . SER A 1 88 ? -36.588 -12.430 16.141 1.00 85.62 88 SER A CA 1
ATOM 663 C C . SER A 1 88 ? -36.467 -11.135 16.948 1.00 85.62 88 SER A C 1
ATOM 665 O O . SER A 1 88 ? -35.997 -11.151 18.082 1.00 85.62 88 SER A O 1
ATOM 667 N N . TYR A 1 89 ? -36.975 -10.014 16.424 1.00 75.50 89 TYR A N 1
ATOM 668 C CA . TYR A 1 89 ? -36.978 -8.719 17.129 1.00 75.50 89 TYR A CA 1
ATOM 669 C C . TYR A 1 89 ? -37.671 -8.770 18.505 1.00 75.50 89 TYR A C 1
ATOM 671 O O . TYR A 1 89 ? -37.217 -8.151 19.470 1.00 75.50 89 TYR A O 1
ATOM 679 N N . ALA A 1 90 ? -38.750 -9.549 18.622 1.00 77.06 90 ALA A N 1
ATOM 680 C CA . ALA A 1 90 ? -39.462 -9.737 19.885 1.00 77.06 90 ALA A CA 1
ATOM 681 C C . ALA A 1 90 ? -38.651 -10.568 20.893 1.00 77.06 90 ALA A C 1
ATOM 683 O O . ALA A 1 90 ? -38.770 -10.359 22.099 1.00 77.06 90 ALA A O 1
ATOM 684 N N . THR A 1 91 ? -37.826 -11.504 20.414 1.00 79.88 91 THR A N 1
ATOM 685 C CA . THR A 1 91 ? -36.926 -12.271 21.279 1.00 79.88 91 THR A CA 1
ATOM 686 C C . THR A 1 91 ? -35.739 -11.420 21.708 1.00 79.88 91 THR A C 1
ATOM 688 O O . THR A 1 91 ? -35.502 -11.330 22.906 1.00 79.88 91 THR A O 1
ATOM 691 N N . ILE A 1 92 ? -35.116 -10.693 20.772 1.00 82.25 92 ILE A N 1
ATOM 692 C CA . ILE A 1 92 ? -34.008 -9.761 21.030 1.00 82.25 92 ILE A CA 1
ATOM 693 C C . ILE A 1 92 ? -34.384 -8.781 22.137 1.00 82.25 92 ILE A C 1
ATOM 695 O O . ILE A 1 92 ? -33.680 -8.666 23.130 1.00 82.25 92 ILE A O 1
ATOM 699 N N . THR A 1 93 ? -35.515 -8.087 21.996 1.00 81.62 93 THR A N 1
ATOM 700 C CA . THR A 1 93 ? -35.950 -7.078 22.976 1.00 81.62 93 THR A CA 1
ATOM 701 C C . THR A 1 93 ? -36.227 -7.673 24.357 1.00 81.62 93 THR A C 1
ATOM 703 O O . THR A 1 93 ? -35.948 -7.020 25.360 1.00 81.62 93 THR A O 1
ATOM 706 N N . ARG A 1 94 ? -36.713 -8.918 24.432 1.00 74.44 94 ARG A N 1
ATOM 707 C CA . ARG A 1 94 ? -36.936 -9.626 25.699 1.00 74.44 94 ARG A CA 1
ATOM 708 C C . ARG A 1 94 ? -35.622 -10.066 26.343 1.00 74.44 94 ARG A C 1
ATOM 710 O O . ARG A 1 94 ? -35.392 -9.766 27.508 1.00 74.44 94 ARG A O 1
ATOM 717 N N . THR A 1 95 ? -34.761 -10.755 25.598 1.00 82.88 95 THR A N 1
ATOM 718 C CA . THR A 1 95 ? -33.517 -11.327 26.130 1.00 82.88 95 THR A CA 1
ATOM 719 C C . THR A 1 95 ? -32.471 -10.261 26.432 1.00 82.88 95 THR A C 1
ATOM 721 O O . THR A 1 95 ? -31.765 -10.366 27.427 1.00 82.88 95 THR A O 1
ATOM 724 N N . LEU A 1 96 ? -32.414 -9.191 25.633 1.00 82.44 96 LEU A N 1
ATOM 725 C CA . LEU A 1 96 ? -31.530 -8.051 25.871 1.00 82.44 96 LEU A CA 1
ATOM 726 C C . LEU A 1 96 ? -31.880 -7.331 27.178 1.00 82.44 96 LEU A C 1
ATOM 728 O O . LEU A 1 96 ? -30.991 -7.018 27.962 1.00 82.44 96 LEU A O 1
ATOM 732 N N . LEU A 1 97 ? -33.170 -7.082 27.427 1.00 76.25 97 LEU A N 1
ATOM 733 C CA . LEU A 1 97 ? -33.616 -6.374 28.627 1.00 76.25 97 LEU A CA 1
ATOM 734 C C . LEU A 1 97 ? -33.345 -7.209 29.887 1.00 76.25 97 LEU A C 1
ATOM 736 O O . LEU A 1 97 ? -32.795 -6.691 30.854 1.00 76.25 97 LEU A O 1
ATOM 740 N N . THR A 1 98 ? -33.607 -8.518 29.827 1.00 79.25 98 THR A N 1
ATOM 741 C CA . THR A 1 98 ? -33.259 -9.459 30.903 1.00 79.25 98 THR A CA 1
ATOM 742 C C . THR A 1 98 ? -31.747 -9.547 31.143 1.00 79.25 98 THR A C 1
ATOM 744 O O . THR A 1 98 ? -31.321 -9.546 32.296 1.00 79.25 98 THR A O 1
ATOM 747 N N . TRP A 1 99 ? -30.925 -9.570 30.089 1.00 84.06 99 TRP A N 1
ATOM 748 C CA . TRP A 1 99 ? -29.463 -9.566 30.213 1.00 84.06 99 TRP A CA 1
ATOM 749 C C . TRP A 1 99 ? -28.948 -8.285 30.889 1.00 84.06 99 TRP A C 1
ATOM 751 O O . TRP A 1 99 ? -28.147 -8.352 31.821 1.00 84.06 99 TRP A O 1
ATOM 761 N N . VAL A 1 100 ? -29.460 -7.114 30.488 1.00 78.31 100 VAL A N 1
ATOM 762 C CA . VAL A 1 100 ? -29.103 -5.821 31.104 1.00 78.31 100 VAL A CA 1
ATOM 763 C C . VAL A 1 100 ? -29.489 -5.783 32.585 1.00 78.31 100 VAL A C 1
ATOM 765 O O . VAL A 1 100 ? -28.700 -5.329 33.415 1.00 78.31 100 VAL A O 1
ATOM 768 N N . GLU A 1 101 ? -30.677 -6.275 32.936 1.00 75.75 101 GLU A N 1
ATOM 769 C CA . GLU A 1 101 ? -31.135 -6.345 34.327 1.00 75.75 101 GLU A CA 1
ATOM 770 C C . GLU A 1 101 ? -30.255 -7.272 35.175 1.00 75.75 101 GLU A C 1
ATOM 772 O O . GLU A 1 101 ? -29.878 -6.906 36.289 1.00 75.75 101 GLU A O 1
ATOM 777 N N . GLN A 1 102 ? -29.857 -8.431 34.645 1.00 73.25 102 GLN A N 1
ATOM 778 C CA . GLN A 1 102 ? -28.950 -9.360 35.327 1.00 73.25 102 GLN A CA 1
ATOM 779 C C . GLN A 1 102 ? -27.546 -8.769 35.511 1.00 73.25 102 GLN A C 1
ATOM 781 O O . GLN A 1 102 ? -26.974 -8.871 36.601 1.00 73.25 102 GLN A O 1
ATOM 786 N N . LEU A 1 103 ? -27.018 -8.085 34.492 1.00 70.69 103 LEU A N 1
ATOM 787 C CA . LEU A 1 103 ? -25.731 -7.391 34.557 1.00 70.69 103 LEU A CA 1
ATOM 788 C C . LEU A 1 103 ? -25.742 -6.276 35.621 1.00 70.69 103 LEU A C 1
ATOM 790 O O . LEU A 1 103 ? -24.780 -6.117 36.375 1.00 70.69 103 LEU A O 1
ATOM 794 N N . ALA A 1 104 ? -26.842 -5.524 35.720 1.00 62.38 104 ALA A N 1
ATOM 795 C CA . ALA A 1 104 ? -27.007 -4.435 36.682 1.00 62.38 104 ALA A CA 1
ATOM 796 C C . ALA A 1 104 ? -27.272 -4.918 38.123 1.00 62.38 104 ALA A C 1
ATOM 798 O O . ALA A 1 104 ? -26.858 -4.255 39.085 1.00 62.38 104 ALA A O 1
ATOM 799 N N . ALA A 1 105 ? -27.953 -6.058 38.277 1.00 61.09 105 ALA A N 1
ATOM 800 C CA . ALA A 1 105 ? -28.309 -6.636 39.570 1.00 61.09 105 ALA A CA 1
ATOM 801 C C . ALA A 1 105 ? -27.130 -7.336 40.262 1.00 61.09 105 ALA A C 1
ATOM 803 O O . ALA A 1 105 ? -27.028 -7.274 41.485 1.00 61.09 105 ALA A O 1
ATOM 804 N N . HIS A 1 106 ? -26.223 -7.967 39.508 1.00 56.09 106 HIS A N 1
ATOM 805 C CA . HIS A 1 106 ? -25.166 -8.809 40.084 1.00 56.09 106 HIS A CA 1
ATOM 806 C C . HIS A 1 106 ? -23.806 -8.139 40.281 1.00 56.09 106 HIS A C 1
ATOM 808 O O . HIS A 1 106 ? -22.913 -8.761 40.856 1.00 56.09 106 HIS A O 1
ATOM 814 N N . ASN A 1 107 ? -23.611 -6.896 39.835 1.00 60.91 107 ASN A N 1
ATOM 815 C CA . ASN A 1 107 ? -22.256 -6.370 39.696 1.00 60.91 107 ASN A CA 1
ATOM 816 C C . ASN A 1 107 ? -21.963 -5.133 40.564 1.00 60.91 107 ASN A C 1
ATOM 818 O O . ASN A 1 107 ? -21.630 -4.052 40.076 1.00 60.91 107 ASN A O 1
ATOM 822 N N . ASP A 1 108 ? -22.035 -5.309 41.890 1.00 58.72 108 ASP A N 1
ATOM 823 C CA . ASP A 1 108 ? -21.506 -4.335 42.863 1.00 58.72 108 ASP A CA 1
ATOM 824 C C . ASP A 1 108 ? -19.997 -4.099 42.675 1.00 58.72 108 ASP A C 1
ATOM 826 O O . ASP A 1 108 ? -19.489 -3.007 42.937 1.00 58.72 108 ASP A O 1
ATOM 830 N N . GLN A 1 109 ? -19.282 -5.096 42.144 1.00 54.12 109 GLN A N 1
ATOM 831 C CA . GLN A 1 109 ? -17.879 -4.985 41.757 1.00 54.12 109 GLN A CA 1
ATOM 832 C C . GLN A 1 109 ? -17.687 -4.052 40.555 1.00 54.12 109 GLN A C 1
ATOM 834 O O . GLN A 1 109 ? -16.820 -3.187 40.605 1.00 54.12 109 GLN A O 1
ATOM 839 N N . PHE A 1 110 ? -18.524 -4.146 39.519 1.00 58.56 110 PHE A N 1
ATOM 840 C CA . PHE A 1 110 ? -18.524 -3.220 38.383 1.00 58.56 110 PHE A CA 1
ATOM 841 C C . PHE A 1 110 ? -18.870 -1.797 38.817 1.00 58.56 110 PHE A C 1
ATOM 843 O O . PHE A 1 110 ? -18.168 -0.869 38.431 1.00 58.56 110 PHE A O 1
ATOM 850 N N . LYS A 1 111 ? -19.870 -1.610 39.691 1.00 57.06 111 LYS A N 1
ATOM 851 C CA . LYS A 1 111 ? -20.187 -0.288 40.267 1.00 57.06 111 LYS A CA 1
ATOM 852 C C . LYS A 1 111 ? -18.992 0.299 41.025 1.00 57.06 111 LYS A C 1
ATOM 854 O O . LYS A 1 111 ? -18.691 1.483 40.882 1.00 57.06 111 LYS A O 1
ATOM 859 N N . LYS A 1 112 ? -18.284 -0.530 41.799 1.00 60.84 112 LYS A N 1
ATOM 860 C CA . LYS A 1 112 ? -17.092 -0.129 42.559 1.00 60.84 112 LYS A CA 1
ATOM 861 C C . LYS A 1 112 ? -15.904 0.199 41.648 1.00 60.84 112 LYS A C 1
ATOM 863 O O . LYS A 1 112 ? -15.276 1.234 41.845 1.00 60.84 112 LYS A O 1
ATOM 868 N N . THR A 1 113 ? -15.632 -0.625 40.637 1.00 57.53 113 THR A N 1
ATOM 869 C CA . THR A 1 113 ? -14.556 -0.408 39.656 1.00 57.53 113 THR A CA 1
ATOM 870 C C . THR A 1 113 ? -14.837 0.816 38.783 1.00 57.53 113 THR A C 1
ATOM 872 O O . THR A 1 113 ? -13.967 1.669 38.645 1.00 57.53 113 THR A O 1
ATOM 875 N N . ALA A 1 114 ? -16.061 0.980 38.274 1.00 54.56 114 ALA A N 1
ATOM 876 C CA . ALA A 1 114 ? -16.471 2.160 37.511 1.00 54.56 114 ALA A CA 1
ATOM 877 C C . ALA A 1 114 ? -16.385 3.443 38.356 1.00 54.56 114 ALA A C 1
ATOM 879 O O . ALA A 1 114 ? -15.858 4.452 37.892 1.00 54.56 114 ALA A O 1
ATOM 880 N N . GLY A 1 115 ? -16.819 3.395 39.622 1.00 57.00 115 GLY A N 1
ATOM 881 C CA . GLY A 1 115 ? -16.664 4.508 40.561 1.00 57.00 115 GLY A CA 1
ATOM 882 C C . GLY A 1 115 ? -15.198 4.871 40.817 1.00 57.00 115 GLY A C 1
ATOM 883 O O . GLY A 1 115 ? -14.844 6.046 40.794 1.00 57.00 115 GLY A O 1
ATOM 884 N N . GLN A 1 116 ? -14.325 3.873 40.987 1.00 55.91 116 GLN A N 1
ATOM 885 C CA . GLN A 1 116 ? -12.883 4.088 41.146 1.00 55.91 116 GLN A CA 1
ATOM 886 C C . GLN A 1 116 ? -12.237 4.674 39.881 1.00 55.91 116 GLN A C 1
ATOM 888 O O . GLN A 1 116 ? -11.402 5.571 39.991 1.00 55.91 116 GLN A O 1
ATOM 893 N N . MET A 1 117 ? -12.660 4.241 38.689 1.00 51.62 117 MET A N 1
ATOM 894 C CA . MET A 1 117 ? -12.153 4.746 37.408 1.00 51.62 117 MET A CA 1
ATOM 895 C C . MET A 1 117 ? -12.484 6.225 37.165 1.00 51.62 117 MET A C 1
ATOM 897 O O . MET A 1 117 ? -11.642 6.942 36.636 1.00 51.62 117 MET A O 1
ATOM 901 N N . VAL A 1 118 ? -13.654 6.709 37.598 1.00 54.94 118 VAL A N 1
ATOM 902 C CA . VAL A 1 118 ? -14.036 8.135 37.488 1.00 54.94 118 VAL A CA 1
ATOM 903 C C . VAL A 1 118 ? -13.218 9.029 38.435 1.00 54.94 118 VAL A C 1
ATOM 905 O O . VAL A 1 118 ? -13.055 10.219 38.181 1.00 54.94 118 VAL A O 1
ATOM 908 N N . THR A 1 119 ? -12.680 8.464 39.520 1.00 52.03 119 THR A N 1
ATOM 909 C CA . THR A 1 119 ? -11.926 9.209 40.548 1.00 52.03 119 THR A CA 1
ATOM 910 C C . THR A 1 119 ? -10.407 9.192 40.372 1.00 52.03 119 THR A C 1
ATOM 912 O O . THR A 1 119 ? -9.704 9.864 41.128 1.00 52.03 119 THR A O 1
ATOM 915 N N . LEU A 1 120 ? -9.873 8.434 39.409 1.00 49.41 120 LEU A N 1
ATOM 916 C CA . LEU A 1 120 ? -8.431 8.399 39.164 1.00 49.41 120 LEU A CA 1
ATOM 917 C C . LEU A 1 120 ? -7.996 9.672 38.416 1.00 49.41 120 LEU A C 1
ATOM 919 O O . LEU A 1 120 ? -8.584 10.001 37.385 1.00 49.41 120 LEU A O 1
ATOM 923 N N . PRO A 1 121 ? -6.978 10.407 38.906 1.00 49.34 121 PRO A N 1
ATOM 924 C CA . PRO A 1 121 ? -6.511 11.611 38.235 1.00 49.34 121 PRO A CA 1
ATOM 925 C C . PRO A 1 121 ? -5.950 11.247 36.858 1.00 49.34 121 PRO A C 1
ATOM 927 O O . PRO A 1 121 ? -5.127 10.340 36.736 1.00 49.34 121 PRO A O 1
ATOM 930 N N . PHE A 1 122 ? -6.378 11.983 35.830 1.00 53.72 122 PHE A N 1
ATOM 931 C CA . PHE A 1 122 ? -5.810 11.919 34.487 1.00 53.72 122 PHE A CA 1
ATOM 932 C C . PHE A 1 122 ? -4.350 12.381 34.539 1.00 53.72 122 PHE A C 1
ATOM 934 O O . PHE A 1 122 ? -4.044 13.555 34.335 1.00 53.72 122 PHE A O 1
ATOM 941 N N . THR A 1 123 ? -3.422 11.482 34.855 1.00 51.25 123 THR A N 1
ATOM 942 C CA . THR A 1 123 ? -1.999 11.767 34.690 1.00 51.25 123 THR A CA 1
ATOM 943 C C . THR A 1 123 ? -1.688 11.711 33.204 1.00 51.25 123 THR A C 1
ATOM 945 O O . THR A 1 123 ? -1.400 10.648 32.659 1.00 51.25 123 THR A O 1
ATOM 948 N N . LEU A 1 124 ? -1.795 12.874 32.561 1.00 43.06 124 LEU A N 1
ATOM 949 C CA . LEU A 1 124 ? -1.181 13.160 31.272 1.00 43.06 124 LEU A CA 1
ATOM 950 C C . LEU A 1 124 ? 0.323 12.887 31.382 1.00 43.06 124 LEU A C 1
ATOM 952 O O . LEU A 1 124 ? 1.018 13.516 32.185 1.00 43.06 124 LEU A O 1
ATOM 956 N N . ARG A 1 125 ? 0.812 11.952 30.576 1.00 37.47 125 ARG A N 1
ATOM 957 C CA . ARG A 1 125 ? 2.204 11.901 30.146 1.00 37.47 125 ARG A CA 1
ATOM 958 C C . ARG A 1 125 ? 2.232 11.766 28.641 1.00 37.47 125 ARG A C 1
ATOM 960 O O . ARG A 1 125 ? 1.417 10.965 28.134 1.00 37.47 125 ARG A O 1
#

pLDDT: mean 78.06, std 16.43, range [37.47, 97.69]

Organism: Oesophagostomum dentatum (NCBI:txid61180)

Foldseek 3Di:
DDDPQDPVNVVVVVVVVVVVVVVVVVVVVVVVVVVVVVVVVVVVVVVVVVVVVVVVPDPVPPPVVNVVVVVVVVVLVVLCVVQADPPDPVSRVVSVVVSVVVVVVPPPVCVVVVVVVVPDDPPDD

Radius of gyration: 37.17 Å; chains: 1; bounding box: 68×30×102 Å

Sequence (125 aa):
MGCKTTNAAILFRACDYMAQLTSEVEANEKELQQLSAQVSALEMIAAQYETMAAEAPSSNSSSLQARMLQILLDDCFSSFVEQVDFSSYATITRTLLTWVEQLAAHNDQFKKTAGQMVTLPFTLR